Protein AF-A0A8T0LH02-F1 (afdb_monomer_lite)

Sequence (135 aa):
MVDELDDLEQCGLFNRREIAKIDFLAYIEYETQLDALYELRKMSVAREFRNQGNKKLKKSKIRENGRMKTALTKVIRFHRKVSGVWIYAAAWEFDRNFNVVAARALMKEGLRVCPTSKDFWVEYLRVELTYLIIS

Organism: Phaseolus angularis (NCBI:txid3914)

InterPro domains:
  IPR011990 Tetratricopeptide-like helical domain superfamily [G3DSA:1.25.40.10] (9-132)
  IPR011990 Tetratricopeptide-like helical domain superfamily [SSF48452] (46-129)
  IPR013949 U3 small nucleolar RNA-associated protein 6 [PTHR23271] (61-132)

Foldseek 3Di:
DVVVLVVVVVVVPDDPVVSVVVVVVVVVVVVVVVVVVVVVVVVVVVVVVVVVVVVVVVVVLVVVVVVVLVVLVVVCVVPVQDLVSLLVNLVCCCPRVVNLVVSLVSLVSSCVRHVPDPVSVVSNVVSVVVVVVVD

Structure (mmCIF, N/CA/C/O backbone):
data_AF-A0A8T0LH02-F1
#
_entry.id   AF-A0A8T0LH02-F1
#
loop_
_atom_site.group_PDB
_atom_site.id
_atom_site.type_symbol
_atom_site.label_atom_id
_atom_site.label_alt_id
_atom_site.label_comp_id
_atom_site.label_asym_id
_atom_site.label_entity_id
_atom_site.label_seq_id
_atom_site.pdbx_PDB_ins_code
_atom_site.Cartn_x
_atom_site.Cartn_y
_atom_site.Cartn_z
_atom_site.occu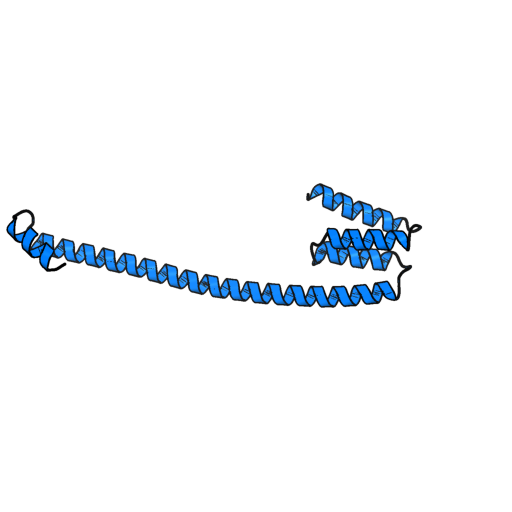pancy
_atom_site.B_iso_or_equiv
_atom_site.auth_seq_id
_atom_site.auth_comp_id
_atom_site.auth_asym_id
_atom_site.auth_atom_id
_atom_site.pdbx_PDB_model_num
ATOM 1 N N . MET A 1 1 ? -26.889 -3.557 54.354 1.00 48.12 1 MET A N 1
ATOM 2 C CA . MET A 1 1 ? -27.966 -2.768 53.720 1.00 48.12 1 MET A CA 1
ATOM 3 C C . MET A 1 1 ? -29.240 -2.844 54.548 1.00 48.12 1 MET A C 1
ATOM 5 O O . MET A 1 1 ? -29.766 -1.792 54.843 1.00 48.12 1 MET A O 1
ATOM 9 N N . VAL A 1 2 ? -29.685 -4.020 55.017 1.00 48.19 2 VAL A N 1
ATOM 10 C CA . VAL A 1 2 ? -30.816 -4.117 55.974 1.00 48.19 2 VAL A CA 1
ATOM 11 C C . VAL A 1 2 ? -30.504 -3.412 57.308 1.00 48.19 2 VAL A C 1
ATOM 13 O O . VAL A 1 2 ? -31.352 -2.706 57.833 1.00 48.19 2 VAL A O 1
ATOM 16 N N . ASP A 1 3 ? -29.255 -3.496 57.779 1.00 50.38 3 ASP A N 1
ATOM 17 C CA . ASP A 1 3 ? -28.844 -2.917 59.070 1.00 50.38 3 ASP A CA 1
ATOM 18 C C . ASP A 1 3 ? -28.763 -1.373 59.090 1.00 50.38 3 ASP A C 1
ATOM 20 O O . ASP A 1 3 ? -28.732 -0.786 60.160 1.00 50.38 3 ASP A O 1
ATOM 24 N N . GLU A 1 4 ? -28.747 -0.696 57.933 1.00 56.28 4 GLU A N 1
ATOM 25 C CA . GLU A 1 4 ? -28.691 0.783 57.851 1.00 56.28 4 GLU A CA 1
ATOM 26 C C . GLU A 1 4 ? -30.092 1.427 57.800 1.00 56.28 4 GLU A C 1
ATOM 28 O O . GLU A 1 4 ? -30.233 2.639 57.958 1.00 56.28 4 GLU A O 1
ATOM 33 N N . LEU A 1 5 ? -31.138 0.625 57.568 1.00 50.34 5 LEU A N 1
ATOM 34 C CA . LEU A 1 5 ? -32.520 1.074 57.366 1.00 50.34 5 LEU A CA 1
ATOM 35 C C . LEU A 1 5 ? -33.349 1.058 58.660 1.00 50.34 5 LEU A C 1
ATOM 37 O O . LEU A 1 5 ? -34.207 1.926 58.833 1.00 50.34 5 LEU A O 1
ATOM 41 N N . ASP A 1 6 ? -33.040 0.148 59.589 1.00 54.81 6 ASP A N 1
ATOM 42 C CA . ASP A 1 6 ? -33.665 0.102 60.920 1.00 54.81 6 ASP A CA 1
ATOM 43 C C . ASP A 1 6 ? -33.281 1.336 61.770 1.00 54.81 6 ASP A C 1
ATOM 45 O O . ASP A 1 6 ? -34.121 1.899 62.479 1.00 54.81 6 ASP A O 1
ATOM 49 N N . ASP A 1 7 ? -32.051 1.841 61.612 1.00 55.66 7 ASP A N 1
ATOM 50 C CA . ASP A 1 7 ? -31.554 3.048 62.292 1.00 55.66 7 ASP A CA 1
ATOM 51 C C . ASP A 1 7 ? -32.260 4.338 61.812 1.00 55.66 7 ASP A C 1
ATOM 53 O O . ASP A 1 7 ? -32.453 5.292 62.578 1.00 55.66 7 ASP A O 1
ATOM 57 N N . LEU A 1 8 ? -32.691 4.375 60.544 1.00 51.47 8 LEU A N 1
ATOM 58 C CA . LEU A 1 8 ? -33.387 5.515 59.930 1.00 51.47 8 LEU A CA 1
ATOM 59 C C . LEU A 1 8 ? -34.877 5.581 60.306 1.00 51.47 8 LEU A C 1
ATOM 61 O O . LEU A 1 8 ? -35.435 6.680 60.388 1.00 51.47 8 LEU A O 1
ATOM 65 N N . GLU A 1 9 ? -35.510 4.437 60.587 1.00 53.31 9 GLU A N 1
ATOM 66 C CA . GLU A 1 9 ? -36.893 4.365 61.080 1.00 53.31 9 GLU A CA 1
ATOM 67 C C . GLU A 1 9 ? -36.979 4.792 62.564 1.00 53.31 9 GLU A C 1
ATOM 69 O O . GLU A 1 9 ? -37.936 5.457 62.970 1.00 53.31 9 GLU A O 1
ATOM 74 N N . GLN A 1 10 ? -35.937 4.520 63.365 1.00 55.19 10 GLN A N 1
ATOM 75 C CA . GLN A 1 10 ? -35.861 4.894 64.788 1.00 55.19 10 GLN A CA 1
ATOM 76 C C . GLN A 1 10 ? -35.607 6.388 65.051 1.00 55.19 10 GLN A C 1
ATOM 78 O O . GLN A 1 10 ? -36.024 6.902 66.091 1.00 55.19 10 GLN A O 1
ATOM 83 N N . CYS A 1 11 ? -34.986 7.110 64.114 1.00 55.00 11 CYS A N 1
ATOM 84 C CA . CYS A 1 11 ? -34.722 8.550 64.244 1.00 55.00 11 CYS A CA 1
ATOM 85 C C . CYS A 1 11 ? -35.913 9.451 63.844 1.00 55.00 11 CYS A C 1
ATOM 87 O O . CYS A 1 11 ? -35.822 10.672 63.968 1.00 55.00 11 CYS A O 1
ATOM 89 N N . GLY A 1 12 ? -37.027 8.881 63.358 1.00 51.78 12 GLY A N 1
ATOM 90 C CA . GLY A 1 12 ? -38.260 9.621 63.041 1.00 51.78 12 GLY A CA 1
ATOM 91 C C . GLY A 1 12 ? -38.178 10.560 61.828 1.00 51.78 12 GLY A C 1
ATOM 92 O O . GLY A 1 12 ? -39.025 11.439 61.680 1.00 51.78 12 GLY A O 1
ATOM 93 N N . LEU A 1 13 ? -37.169 10.394 60.967 1.00 52.19 13 LEU A N 1
ATOM 94 C CA . LEU A 1 13 ? -36.912 11.260 59.809 1.00 52.19 13 LEU A CA 1
ATOM 95 C C . LEU A 1 13 ? -37.729 10.886 58.558 1.00 52.19 13 LEU A C 1
ATOM 97 O O . LEU A 1 13 ? -37.943 11.753 57.715 1.00 52.19 13 LEU A O 1
ATOM 101 N N . PHE A 1 14 ? -38.207 9.640 58.447 1.00 49.88 14 PHE A N 1
ATOM 102 C CA . PHE A 1 14 ? -39.003 9.152 57.312 1.00 49.88 14 PHE A CA 1
ATOM 103 C C . PHE A 1 14 ? -40.064 8.129 57.743 1.00 49.88 14 PHE A C 1
ATOM 105 O O . PHE A 1 14 ? -39.878 7.365 58.686 1.00 49.88 14 PHE A O 1
ATOM 112 N N . ASN A 1 15 ? -41.195 8.104 57.036 1.00 58.31 15 ASN A N 1
ATOM 113 C CA . ASN A 1 15 ? -42.300 7.173 57.269 1.00 58.31 15 ASN A CA 1
ATOM 114 C C . ASN A 1 15 ? -42.051 5.833 56.545 1.00 58.31 15 ASN A C 1
ATOM 116 O O . ASN A 1 15 ? -41.467 5.812 55.464 1.00 58.31 15 ASN A O 1
ATOM 120 N N . ARG A 1 16 ? -42.596 4.711 57.035 1.00 57.03 16 ARG A N 1
ATOM 121 C CA . ARG A 1 16 ? -42.419 3.366 56.424 1.00 57.03 16 ARG A CA 1
ATOM 122 C C . ARG A 1 16 ? -42.794 3.288 54.932 1.00 57.03 16 ARG A C 1
ATOM 124 O O . ARG A 1 16 ? -42.251 2.491 54.172 1.00 57.03 16 ARG A O 1
ATOM 131 N N . ARG A 1 17 ? -43.709 4.159 54.486 1.00 58.59 17 ARG A N 1
ATOM 132 C CA . ARG A 1 17 ? -44.074 4.338 53.064 1.00 58.59 17 ARG A CA 1
ATOM 133 C C . ARG A 1 17 ? -42.995 5.033 52.231 1.00 58.59 17 ARG A C 1
ATOM 135 O O . ARG A 1 17 ? -42.919 4.788 51.033 1.00 58.59 17 ARG A O 1
ATOM 142 N N . GLU A 1 18 ? -42.234 5.942 52.822 1.00 56.59 18 GLU A N 1
ATOM 143 C CA . GLU A 1 18 ? -41.139 6.665 52.169 1.00 56.59 18 GLU A CA 1
ATOM 144 C C . GLU A 1 18 ? -39.902 5.774 52.078 1.00 56.59 18 GLU A C 1
ATOM 146 O O . GLU A 1 18 ? -39.290 5.721 51.019 1.00 56.59 18 GLU A O 1
ATOM 151 N N . ILE A 1 19 ? -39.643 4.968 53.111 1.00 60.75 19 ILE A N 1
ATOM 152 C CA . ILE A 1 19 ? -38.603 3.929 53.12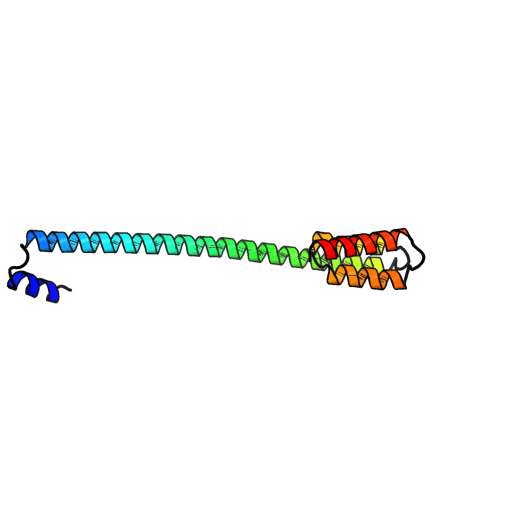6 1.00 60.75 19 ILE A CA 1
ATOM 153 C C . ILE A 1 19 ? -38.822 2.909 51.998 1.00 60.75 19 ILE A C 1
ATOM 155 O O . ILE A 1 19 ? -37.939 2.689 51.176 1.00 60.75 19 ILE A O 1
ATOM 159 N N . ALA A 1 20 ? -40.044 2.385 51.854 1.00 66.25 20 ALA A N 1
ATOM 160 C CA . ALA A 1 20 ? -40.362 1.476 50.752 1.00 66.25 20 ALA A CA 1
ATOM 161 C C . ALA A 1 20 ? -40.178 2.131 49.367 1.00 66.25 20 ALA A C 1
ATOM 163 O O . ALA A 1 20 ? -39.735 1.480 48.427 1.00 66.25 20 ALA A O 1
ATOM 164 N N . LYS A 1 21 ? -40.498 3.427 49.215 1.00 64.69 21 LYS A N 1
ATOM 165 C CA . LYS A 1 21 ? -40.252 4.162 47.959 1.00 64.69 21 LYS A CA 1
ATOM 166 C C . LYS A 1 21 ? -38.761 4.335 47.675 1.00 64.69 21 LYS A C 1
ATOM 168 O O . LYS A 1 21 ? -38.386 4.261 46.511 1.00 64.69 21 LYS A O 1
ATOM 173 N N . ILE A 1 22 ? -37.944 4.566 48.703 1.00 66.88 22 ILE A N 1
ATOM 174 C CA . ILE A 1 22 ? -36.482 4.645 48.588 1.00 66.88 22 ILE A CA 1
ATOM 175 C C . ILE A 1 22 ? -35.929 3.309 48.072 1.00 66.88 22 ILE A C 1
ATOM 177 O O . ILE A 1 22 ? -35.150 3.323 47.123 1.00 66.88 22 ILE A O 1
ATOM 181 N N . ASP A 1 23 ? -36.420 2.172 48.575 1.00 75.38 23 ASP A N 1
ATOM 182 C CA . ASP A 1 23 ? -36.040 0.841 48.071 1.00 75.38 23 ASP A CA 1
ATOM 183 C C . ASP A 1 23 ? -36.446 0.625 46.606 1.00 75.38 23 ASP A C 1
ATOM 185 O O . ASP A 1 23 ? -35.664 0.110 45.807 1.00 75.38 23 ASP A O 1
ATOM 189 N N . PHE A 1 24 ? -37.649 1.055 46.210 1.00 77.44 24 PHE A N 1
ATOM 190 C CA . PHE A 1 24 ? -38.070 0.973 44.807 1.00 77.44 24 PHE A CA 1
ATOM 191 C C . PHE A 1 24 ? -37.243 1.880 43.892 1.00 77.44 24 PHE A C 1
ATOM 193 O O . PHE A 1 24 ? -36.928 1.480 42.774 1.00 77.44 24 PHE A O 1
ATOM 200 N N . LEU A 1 25 ? -36.879 3.084 44.342 1.00 81.44 25 LEU A N 1
ATOM 201 C CA . LEU A 1 25 ? -36.004 3.983 43.588 1.00 81.44 25 LEU A CA 1
ATOM 202 C C . LEU A 1 25 ? -34.601 3.390 43.444 1.00 81.44 25 LEU A C 1
ATOM 204 O O . LEU A 1 25 ? -34.079 3.374 42.334 1.00 81.44 25 LEU A O 1
ATOM 208 N N . ALA A 1 26 ? -34.042 2.832 44.521 1.00 82.69 26 ALA A N 1
ATOM 209 C CA . ALA A 1 26 ? -32.759 2.136 44.495 1.00 82.69 26 ALA A CA 1
ATOM 210 C C . ALA A 1 26 ? -32.790 0.917 43.559 1.00 82.69 26 ALA A C 1
ATOM 212 O O . ALA A 1 26 ? -31.841 0.677 42.815 1.00 82.69 26 ALA A O 1
ATOM 213 N N . TYR A 1 27 ? -33.902 0.177 43.532 1.00 81.88 27 TYR A N 1
ATOM 214 C CA . TYR A 1 27 ? -34.098 -0.934 42.605 1.00 81.88 27 TYR A CA 1
ATOM 215 C C . TYR A 1 27 ? -34.194 -0.471 41.141 1.00 81.88 27 TYR A C 1
ATOM 217 O O . TYR A 1 27 ? -33.544 -1.047 40.274 1.00 81.88 27 TYR A O 1
ATOM 225 N N . ILE A 1 28 ? -34.939 0.601 40.848 1.00 84.81 28 ILE A N 1
ATOM 226 C CA . ILE A 1 28 ? -35.002 1.191 39.497 1.00 84.81 28 ILE A CA 1
ATOM 227 C C . ILE A 1 28 ? -33.616 1.686 39.061 1.00 84.81 28 ILE A C 1
ATOM 229 O O . ILE A 1 28 ? -33.203 1.488 37.917 1.00 84.81 28 ILE A O 1
ATOM 233 N N . GLU A 1 29 ? -32.877 2.317 39.968 1.00 88.81 29 GLU A N 1
ATOM 234 C CA . GLU A 1 29 ? -31.525 2.799 39.703 1.00 88.81 29 GLU A CA 1
ATOM 235 C C . GLU A 1 29 ? -30.549 1.636 39.451 1.00 88.81 29 GLU A C 1
ATOM 237 O O . GLU A 1 29 ? -29.738 1.692 38.528 1.00 88.81 29 GLU A O 1
ATOM 242 N N . TYR A 1 30 ? -30.692 0.526 40.176 1.00 83.69 30 TYR A N 1
ATOM 243 C CA . TYR A 1 30 ? -29.955 -0.708 39.912 1.00 83.69 30 TYR A CA 1
ATOM 244 C C . TYR A 1 30 ? -30.273 -1.300 38.530 1.00 83.69 30 TYR A C 1
ATOM 246 O O . TYR A 1 30 ? -29.352 -1.573 37.761 1.00 83.69 30 TYR A O 1
ATOM 254 N N . GLU A 1 31 ? -31.553 -1.456 38.182 1.00 83.00 31 GLU A N 1
ATOM 255 C CA . GLU A 1 31 ? -31.983 -1.999 36.883 1.00 83.00 31 GLU A CA 1
ATOM 256 C C . GLU A 1 31 ? -31.494 -1.119 35.718 1.00 83.00 31 GLU A C 1
ATOM 258 O O . GLU A 1 31 ? -30.948 -1.622 34.738 1.00 83.00 31 GLU A O 1
ATOM 263 N N . THR A 1 32 ? -31.566 0.211 35.855 1.00 89.56 32 THR A N 1
ATOM 264 C CA . THR A 1 32 ? -31.045 1.142 34.833 1.00 89.56 32 THR A CA 1
ATOM 265 C C . THR A 1 32 ? -29.523 1.065 34.663 1.00 89.56 32 THR A C 1
ATOM 267 O O . THR A 1 32 ? -29.022 1.126 33.535 1.00 89.56 32 THR A O 1
ATOM 270 N N . GLN A 1 33 ? -28.760 0.895 35.748 1.00 90.44 33 GLN A N 1
ATOM 271 C CA . GLN A 1 33 ? -27.312 0.659 35.674 1.00 90.44 33 GLN A CA 1
ATOM 272 C C . GLN A 1 33 ? -26.984 -0.699 35.035 1.00 90.44 33 GLN A C 1
ATOM 274 O O . GLN A 1 33 ? -26.009 -0.818 34.284 1.00 90.44 33 GLN A O 1
ATOM 279 N N . LEU A 1 34 ? -27.803 -1.716 35.303 1.00 82.19 34 LEU A N 1
ATOM 280 C CA . LEU A 1 34 ? -27.668 -3.046 34.721 1.00 82.19 34 LEU A CA 1
ATOM 281 C C . LEU A 1 34 ? -27.910 -3.014 33.205 1.00 82.19 34 LEU A C 1
ATOM 283 O O . LEU A 1 34 ? -27.090 -3.532 32.442 1.00 82.19 34 LEU A O 1
ATOM 287 N N . ASP A 1 35 ? -28.971 -2.339 32.764 1.00 85.81 35 ASP A N 1
ATOM 288 C CA . ASP A 1 35 ? -29.286 -2.110 31.351 1.00 85.81 35 ASP A CA 1
ATOM 289 C C . ASP A 1 35 ? -28.149 -1.371 30.630 1.00 85.81 35 ASP A C 1
ATOM 291 O O . ASP A 1 35 ? -27.728 -1.764 29.534 1.00 85.81 35 ASP A O 1
ATOM 295 N N . ALA A 1 36 ? -27.569 -0.350 31.273 1.00 90.81 36 ALA A N 1
ATOM 296 C CA . ALA A 1 36 ? -26.404 0.356 30.744 1.00 90.81 36 ALA A CA 1
ATOM 297 C C . ALA A 1 36 ? -25.199 -0.587 30.555 1.00 90.81 36 ALA A C 1
ATOM 299 O O . ALA A 1 36 ? -24.519 -0.543 29.524 1.00 90.81 36 ALA A O 1
ATOM 300 N N . LEU A 1 37 ? -24.946 -1.482 31.515 1.00 86.56 37 LEU A N 1
ATOM 301 C CA . LEU A 1 37 ? -23.871 -2.473 31.430 1.00 86.56 37 LEU A CA 1
ATOM 302 C C . LEU A 1 37 ? -24.117 -3.500 30.308 1.00 86.56 37 LEU A C 1
ATOM 304 O O . LEU A 1 37 ? -23.175 -3.880 29.599 1.00 86.56 37 LEU A O 1
ATOM 308 N N . TYR A 1 38 ? -25.368 -3.925 30.114 1.00 88.56 38 TYR A N 1
ATOM 309 C CA . TYR A 1 38 ? -25.761 -4.828 29.030 1.00 88.56 38 TYR A CA 1
ATOM 310 C C . TYR A 1 38 ? -25.495 -4.220 27.653 1.00 88.56 38 TYR A C 1
ATOM 312 O O . TYR A 1 38 ? -24.867 -4.864 26.803 1.00 88.56 38 TYR A O 1
ATOM 320 N N . GLU A 1 39 ? -25.902 -2.971 27.435 1.00 90.00 39 GLU A N 1
ATOM 321 C CA . GLU A 1 39 ? -25.680 -2.291 26.158 1.00 90.00 39 GLU A CA 1
ATOM 322 C C . GLU A 1 39 ? -24.188 -2.046 25.893 1.00 90.00 39 GLU A C 1
ATOM 324 O O . GLU A 1 39 ? -23.704 -2.301 24.785 1.00 90.00 39 GLU A O 1
ATOM 329 N N . LEU A 1 40 ? -23.403 -1.689 26.918 1.00 89.31 40 LEU A N 1
ATOM 330 C CA . LEU A 1 40 ? -21.945 -1.578 26.794 1.00 89.31 40 LEU A CA 1
ATOM 331 C C . LEU A 1 40 ? -21.294 -2.901 26.367 1.00 89.31 40 LEU A C 1
ATOM 333 O O . LEU A 1 40 ? -20.418 -2.913 25.493 1.00 89.31 40 LEU A O 1
ATOM 337 N N . ARG A 1 41 ? -21.730 -4.030 26.936 1.00 92.69 41 ARG A N 1
ATOM 338 C CA . ARG A 1 41 ? -21.223 -5.361 26.566 1.00 92.69 41 ARG A CA 1
ATOM 339 C C . ARG A 1 41 ? -21.656 -5.761 25.153 1.00 92.69 41 ARG A C 1
ATOM 341 O O . ARG A 1 41 ? -20.864 -6.315 24.393 1.00 92.69 41 ARG A O 1
ATOM 348 N N . LYS A 1 42 ? -22.882 -5.441 24.748 1.00 91.75 42 LYS A N 1
ATOM 349 C CA . LYS A 1 42 ? -23.362 -5.669 23.376 1.00 91.75 42 LYS A CA 1
ATOM 350 C C . LYS A 1 42 ? -22.550 -4.861 22.359 1.00 91.75 42 LYS A C 1
ATOM 352 O O . LYS A 1 42 ? -22.138 -5.385 21.320 1.00 91.75 42 LYS A O 1
ATOM 357 N N . MET A 1 43 ? -22.241 -3.606 22.683 1.00 90.31 43 MET A N 1
ATOM 358 C CA . MET A 1 43 ? -21.378 -2.742 21.878 1.00 90.31 43 MET A CA 1
ATOM 359 C C . MET A 1 43 ? -19.931 -3.246 21.805 1.00 90.31 43 MET A C 1
ATOM 361 O O . MET A 1 43 ? -19.317 -3.159 20.734 1.00 90.31 43 MET A O 1
ATOM 365 N N . SER A 1 44 ? -19.375 -3.767 22.907 1.00 90.88 44 SER A N 1
ATOM 366 C CA . SER A 1 44 ? -18.005 -4.294 22.936 1.00 90.88 44 SER A CA 1
ATOM 367 C C . SER A 1 44 ? -17.872 -5.522 22.039 1.00 90.88 44 SER A C 1
ATOM 369 O O . SER A 1 44 ? -17.011 -5.539 21.159 1.00 90.88 44 SER A O 1
ATOM 371 N N . VAL A 1 45 ? -18.806 -6.466 22.147 1.00 92.12 45 VAL A N 1
ATOM 372 C CA . VAL A 1 45 ? -18.884 -7.656 21.293 1.00 92.12 45 VAL A CA 1
ATOM 373 C C . VAL A 1 45 ? -19.021 -7.258 19.816 1.00 92.12 45 VAL A C 1
ATOM 375 O O . VAL A 1 45 ? -18.258 -7.722 18.966 1.00 92.12 45 VAL A O 1
ATOM 378 N N . ALA A 1 46 ? -19.911 -6.315 19.485 1.00 88.88 46 ALA A N 1
ATOM 379 C CA . ALA A 1 46 ? -20.049 -5.810 18.115 1.00 88.88 46 ALA A CA 1
ATOM 380 C C . ALA A 1 46 ? -18.764 -5.132 17.591 1.00 88.88 46 ALA A C 1
ATOM 382 O O . ALA A 1 46 ? -18.402 -5.267 16.416 1.00 88.88 46 ALA A O 1
ATOM 383 N N . ARG A 1 47 ? -18.040 -4.395 18.445 1.00 86.94 47 ARG A N 1
ATOM 384 C CA . ARG A 1 47 ? -16.739 -3.794 18.107 1.00 86.94 47 ARG A CA 1
ATOM 385 C C . ARG A 1 47 ? -15.675 -4.867 17.873 1.00 86.94 47 ARG A C 1
ATOM 387 O O . ARG A 1 47 ? -14.906 -4.731 16.924 1.00 86.94 47 ARG A O 1
ATOM 394 N N . GLU A 1 48 ? -15.643 -5.929 18.669 1.00 89.06 48 GLU A N 1
ATOM 395 C CA . GLU A 1 48 ? -14.718 -7.046 18.478 1.00 89.06 48 GLU A CA 1
ATOM 396 C C . GLU A 1 48 ? -14.952 -7.764 17.154 1.00 89.06 48 GLU A C 1
ATOM 398 O O . GLU A 1 48 ? -13.996 -7.952 16.400 1.00 89.06 48 GLU A O 1
ATOM 403 N N . PHE A 1 49 ? -16.203 -8.077 16.809 1.00 88.69 49 PHE A N 1
ATOM 404 C CA . PHE A 1 49 ? -16.533 -8.671 15.512 1.00 88.69 49 PHE A CA 1
ATOM 405 C C . PHE A 1 49 ? -16.099 -7.776 14.343 1.00 88.69 49 PHE A C 1
ATOM 407 O O . PHE A 1 49 ? -15.442 -8.253 13.412 1.00 88.69 49 PHE A O 1
ATOM 414 N N . ARG A 1 50 ? -16.364 -6.461 14.412 1.00 86.38 50 ARG A N 1
ATOM 415 C CA . ARG A 1 50 ? -15.874 -5.493 13.409 1.00 86.38 50 ARG A CA 1
ATOM 416 C C . ARG A 1 50 ? -14.348 -5.468 13.329 1.00 86.38 50 ARG A C 1
ATOM 418 O O . ARG A 1 50 ? -13.783 -5.486 12.237 1.00 86.38 50 ARG A O 1
ATOM 425 N N . ASN A 1 51 ? -13.664 -5.478 14.470 1.00 88.81 51 ASN A N 1
ATOM 426 C CA . ASN A 1 51 ? -12.205 -5.488 14.526 1.00 88.81 51 ASN A CA 1
ATOM 427 C C . ASN A 1 51 ? -11.619 -6.783 13.954 1.00 88.81 51 ASN A C 1
ATOM 429 O O . ASN A 1 51 ? -10.627 -6.733 13.229 1.00 88.81 51 ASN A O 1
ATOM 433 N N . GLN A 1 52 ? -12.224 -7.937 14.237 1.00 88.00 52 GLN A N 1
ATOM 434 C CA . GLN A 1 52 ? -11.831 -9.221 13.658 1.00 88.00 52 GLN A CA 1
ATOM 435 C C . GLN A 1 52 ? -12.031 -9.233 12.137 1.00 88.00 52 GLN A C 1
ATOM 437 O O . GLN A 1 52 ? -11.129 -9.658 11.412 1.00 88.00 52 GLN A O 1
ATOM 442 N N . GLY A 1 53 ? -13.161 -8.712 11.646 1.00 85.31 53 GLY A N 1
ATOM 443 C CA . GLY A 1 53 ? -13.414 -8.523 10.214 1.00 85.31 53 GLY A CA 1
ATOM 444 C C . GLY A 1 53 ? -12.347 -7.647 9.553 1.00 85.31 53 GLY A C 1
ATOM 445 O O . GLY A 1 53 ? -11.693 -8.071 8.597 1.00 85.31 53 GLY A O 1
ATOM 446 N N . ASN A 1 54 ? -12.067 -6.479 10.136 1.00 88.12 54 ASN A N 1
ATOM 447 C CA . ASN A 1 54 ? -11.027 -5.566 9.658 1.00 88.12 54 ASN A CA 1
ATOM 448 C C . ASN A 1 54 ? -9.626 -6.198 9.692 1.00 88.12 54 ASN A C 1
ATOM 450 O O . ASN A 1 54 ? -8.847 -6.016 8.755 1.00 88.12 54 ASN A O 1
ATOM 454 N N . LYS A 1 55 ? -9.289 -6.977 10.731 1.00 86.44 55 LYS A N 1
ATOM 455 C CA . LYS A 1 55 ? -8.015 -7.718 10.816 1.00 86.44 55 LYS A CA 1
ATOM 456 C C . LYS A 1 55 ? -7.880 -8.735 9.679 1.00 86.44 55 LYS A C 1
ATOM 458 O O . LYS A 1 55 ? -6.825 -8.799 9.047 1.00 86.44 55 LYS A O 1
ATOM 463 N N . LYS A 1 56 ? -8.934 -9.505 9.385 1.00 86.25 56 LYS A N 1
ATOM 464 C CA . LYS A 1 56 ? -8.944 -10.467 8.268 1.00 86.25 56 LYS A CA 1
ATOM 465 C C . LYS A 1 56 ? -8.765 -9.762 6.920 1.00 86.25 56 LYS A C 1
ATOM 467 O O . LYS A 1 56 ? -7.934 -10.196 6.121 1.00 86.25 56 LYS A O 1
ATOM 472 N N . LEU A 1 57 ? -9.468 -8.648 6.703 1.00 84.56 57 LEU A N 1
ATOM 473 C CA . LEU A 1 57 ? -9.364 -7.853 5.476 1.00 84.56 57 LEU A CA 1
ATOM 474 C C . LEU A 1 57 ? -7.944 -7.298 5.277 1.00 84.56 57 LEU A C 1
ATOM 476 O O . LEU A 1 57 ? -7.345 -7.497 4.218 1.00 84.56 57 LEU A O 1
ATOM 480 N N . LYS A 1 58 ? -7.358 -6.700 6.326 1.00 84.62 58 LYS A N 1
ATOM 481 C CA . LYS A 1 58 ? -5.961 -6.231 6.318 1.00 84.62 58 LYS A CA 1
ATOM 482 C C . LYS A 1 58 ? -4.987 -7.364 5.979 1.00 84.62 58 LYS A C 1
ATOM 484 O O . LYS A 1 58 ? -4.105 -7.181 5.143 1.00 84.62 58 LYS A O 1
ATOM 489 N N . LYS A 1 59 ? -5.173 -8.559 6.557 1.00 86.12 59 LYS A N 1
ATOM 490 C CA . LYS A 1 59 ? -4.332 -9.734 6.270 1.00 86.12 59 LYS A CA 1
ATOM 491 C C . LYS A 1 59 ? -4.425 -10.183 4.805 1.00 86.12 59 LYS A C 1
ATOM 493 O O . LYS A 1 59 ? -3.393 -10.507 4.218 1.00 86.12 59 LYS A O 1
ATOM 498 N N . SER A 1 60 ? -5.620 -10.191 4.200 1.00 85.94 60 SER A N 1
ATOM 499 C CA . SER A 1 60 ? -5.761 -10.525 2.769 1.00 85.94 60 SER A CA 1
ATOM 500 C C . SER A 1 60 ? -5.035 -9.514 1.889 1.00 85.94 60 SER A C 1
ATOM 502 O O . SER A 1 60 ? -4.268 -9.908 1.011 1.00 85.94 60 SER A O 1
ATOM 504 N N . LYS A 1 61 ? -5.197 -8.219 2.187 1.00 85.44 61 LYS A N 1
ATOM 505 C CA . LYS A 1 61 ? -4.578 -7.140 1.416 1.00 85.44 61 LYS A CA 1
ATOM 506 C C . LYS A 1 61 ? -3.050 -7.218 1.423 1.00 85.44 61 LYS A C 1
ATOM 508 O O . LYS A 1 61 ? -2.423 -7.119 0.374 1.00 85.44 61 LYS A O 1
ATOM 513 N N . ILE A 1 62 ? -2.448 -7.486 2.584 1.00 84.62 62 ILE A N 1
ATOM 514 C CA . ILE A 1 62 ? -0.992 -7.680 2.711 1.00 84.62 62 ILE A CA 1
ATOM 515 C C . ILE A 1 62 ? -0.518 -8.854 1.842 1.00 84.62 62 ILE A C 1
ATOM 517 O O . ILE A 1 62 ? 0.498 -8.756 1.153 1.00 84.62 62 ILE A O 1
ATOM 521 N N . ARG A 1 63 ? -1.267 -9.964 1.833 1.00 84.69 63 ARG A N 1
ATOM 522 C CA . ARG A 1 63 ? -0.939 -11.146 1.025 1.00 84.69 63 ARG A CA 1
ATOM 523 C C . ARG A 1 63 ? -1.017 -10.857 -0.475 1.00 84.69 63 ARG A C 1
ATOM 525 O O . ARG A 1 63 ? -0.151 -11.307 -1.223 1.00 84.69 63 ARG A O 1
ATOM 532 N N . GLU A 1 64 ? -2.037 -10.129 -0.917 1.00 84.81 64 GLU A N 1
ATOM 533 C CA . GLU A 1 64 ? -2.188 -9.700 -2.313 1.00 84.81 64 GLU A CA 1
ATOM 534 C C . GLU A 1 64 ? -1.036 -8.788 -2.747 1.00 84.81 64 GLU A C 1
ATOM 536 O O . GLU A 1 64 ? -0.403 -9.054 -3.772 1.00 84.81 64 GLU A O 1
ATOM 541 N N . ASN A 1 65 ? -0.693 -7.789 -1.928 1.00 88.25 65 ASN A N 1
ATOM 542 C CA . ASN A 1 65 ? 0.426 -6.888 -2.199 1.00 88.25 65 ASN A CA 1
ATOM 543 C C . ASN A 1 65 ? 1.756 -7.661 -2.295 1.00 88.25 65 ASN A C 1
ATOM 545 O O . ASN A 1 65 ? 2.556 -7.415 -3.198 1.00 88.25 65 ASN A O 1
ATOM 549 N N . GLY A 1 66 ? 1.967 -8.660 -1.430 1.00 89.31 66 GLY A N 1
ATOM 550 C CA . GLY A 1 66 ? 3.148 -9.525 -1.482 1.00 89.31 66 GLY A CA 1
ATOM 551 C C . GLY A 1 66 ? 3.280 -10.293 -2.802 1.00 89.31 66 GLY A C 1
ATOM 552 O O . GLY A 1 66 ? 4.353 -10.303 -3.405 1.00 89.31 66 GLY A O 1
ATOM 553 N N . ARG A 1 67 ? 2.188 -10.890 -3.303 1.00 90.00 67 ARG A N 1
ATOM 554 C CA . ARG A 1 67 ? 2.195 -11.612 -4.591 1.00 90.00 67 ARG A CA 1
ATOM 555 C C . ARG A 1 67 ? 2.570 -10.686 -5.742 1.00 90.00 67 ARG A C 1
ATOM 557 O O . ARG A 1 67 ? 3.461 -11.017 -6.523 1.00 90.00 67 ARG A O 1
ATOM 564 N N . MET A 1 68 ? 1.948 -9.513 -5.813 1.00 90.12 68 MET A N 1
ATOM 565 C CA . MET A 1 68 ? 2.212 -8.564 -6.891 1.00 90.12 68 MET A CA 1
ATOM 566 C C . MET A 1 68 ? 3.655 -8.049 -6.865 1.00 90.12 68 MET A C 1
ATOM 568 O O . MET A 1 68 ? 4.322 -8.047 -7.897 1.00 90.12 68 MET A O 1
ATOM 572 N N . LYS A 1 69 ? 4.197 -7.744 -5.680 1.00 90.50 69 LYS A N 1
ATOM 573 C CA . LYS A 1 69 ? 5.604 -7.352 -5.522 1.00 90.50 69 LYS A CA 1
ATOM 574 C C . LYS A 1 69 ? 6.570 -8.415 -6.052 1.00 90.50 69 LYS A C 1
ATOM 576 O O . LYS A 1 69 ? 7.534 -8.089 -6.747 1.00 90.50 69 LYS A O 1
ATOM 581 N N . THR A 1 70 ? 6.303 -9.696 -5.781 1.00 92.75 70 THR A N 1
ATOM 582 C CA . THR A 1 70 ? 7.133 -10.789 -6.322 1.00 92.75 70 THR A CA 1
ATOM 583 C C . THR A 1 70 ? 7.023 -10.910 -7.842 1.00 92.75 70 THR A C 1
ATOM 585 O O . THR A 1 70 ? 8.035 -11.151 -8.500 1.00 92.75 70 THR A O 1
ATOM 588 N N . ALA A 1 71 ? 5.831 -10.706 -8.413 1.00 93.69 71 ALA A N 1
ATOM 589 C CA . ALA A 1 71 ? 5.621 -10.727 -9.858 1.00 93.69 71 ALA A CA 1
ATOM 590 C C . ALA A 1 71 ? 6.359 -9.568 -10.545 1.00 93.69 71 ALA A C 1
ATOM 592 O O . ALA A 1 71 ? 7.167 -9.811 -11.437 1.00 93.69 71 ALA A O 1
ATOM 593 N N . LEU A 1 72 ? 6.179 -8.334 -10.065 1.00 91.31 72 LEU A N 1
ATOM 594 C CA . LEU A 1 72 ? 6.862 -7.145 -10.585 1.00 91.31 72 LEU A CA 1
ATOM 595 C C . LEU A 1 72 ? 8.384 -7.282 -10.509 1.00 91.31 72 LEU A C 1
ATOM 597 O O . LEU A 1 72 ? 9.080 -6.993 -11.479 1.00 91.31 72 LEU A O 1
ATOM 601 N N . THR A 1 73 ? 8.904 -7.817 -9.402 1.00 92.06 73 THR A N 1
ATOM 602 C CA . THR A 1 73 ? 10.346 -8.068 -9.257 1.00 92.06 73 THR A CA 1
ATOM 603 C C . THR A 1 73 ? 10.854 -9.033 -10.333 1.00 92.06 73 THR A C 1
ATOM 605 O O . THR A 1 73 ? 11.916 -8.807 -10.906 1.00 92.06 73 THR A O 1
ATOM 608 N N . LYS A 1 74 ? 10.104 -10.097 -10.655 1.00 94.25 74 LYS A N 1
ATOM 609 C CA . LYS A 1 74 ? 10.468 -11.021 -11.742 1.00 94.25 74 LYS A CA 1
ATOM 610 C C . LYS A 1 74 ? 10.432 -10.327 -13.105 1.00 94.25 74 LYS A C 1
ATOM 612 O O . LYS A 1 74 ? 11.382 -10.469 -13.866 1.00 94.25 74 LYS A O 1
ATOM 617 N N . VAL A 1 75 ? 9.393 -9.542 -13.391 1.00 94.19 75 VAL A N 1
ATOM 618 C CA . VAL A 1 75 ? 9.253 -8.819 -14.669 1.00 94.19 75 VAL A CA 1
ATOM 619 C C . VAL A 1 75 ? 10.410 -7.835 -14.873 1.00 94.19 75 VAL A C 1
ATOM 621 O O . VAL A 1 75 ? 11.034 -7.838 -15.931 1.00 94.19 75 VAL A O 1
ATOM 624 N N . ILE A 1 76 ? 10.769 -7.063 -13.842 1.00 92.62 76 ILE A N 1
ATOM 625 C CA . ILE A 1 76 ? 11.905 -6.126 -13.880 1.00 92.62 76 ILE A CA 1
ATOM 626 C C . ILE A 1 76 ? 13.232 -6.857 -14.137 1.00 92.62 76 ILE A C 1
ATOM 628 O O . ILE A 1 76 ? 14.106 -6.332 -14.828 1.00 92.62 76 ILE A O 1
ATOM 632 N N . ARG A 1 77 ? 13.400 -8.079 -13.608 1.00 90.75 77 ARG A N 1
ATOM 633 C CA . ARG A 1 77 ? 14.611 -8.882 -13.850 1.00 90.75 77 ARG A CA 1
ATOM 634 C C . ARG A 1 77 ? 14.755 -9.288 -15.316 1.00 90.75 77 ARG A C 1
ATOM 636 O O . ARG A 1 77 ? 15.874 -9.253 -15.816 1.00 90.75 77 ARG A O 1
ATOM 643 N N . PHE A 1 78 ? 13.662 -9.641 -15.991 1.00 91.88 78 PHE A N 1
ATOM 644 C CA . PHE A 1 78 ? 13.694 -10.021 -17.409 1.00 91.88 78 PHE A CA 1
ATOM 645 C C . PHE A 1 78 ? 13.742 -8.808 -18.351 1.00 91.88 78 PHE A C 1
ATOM 647 O O . PHE A 1 78 ? 14.475 -8.825 -19.336 1.00 91.88 78 PHE A O 1
ATOM 654 N N . HIS A 1 79 ? 13.023 -7.727 -18.033 1.00 88.94 79 HIS A N 1
ATOM 655 C CA . HIS A 1 79 ? 12.865 -6.557 -18.907 1.00 88.94 79 HIS A CA 1
ATOM 656 C C . HIS A 1 79 ? 13.471 -5.283 -18.312 1.00 88.94 79 HIS A C 1
ATOM 658 O O . HIS A 1 79 ? 12.825 -4.242 -18.212 1.00 88.94 79 HIS A O 1
ATOM 664 N N . ARG A 1 80 ? 14.753 -5.342 -17.938 1.00 87.50 80 ARG A N 1
ATOM 665 C CA . ARG A 1 80 ? 15.413 -4.256 -17.198 1.00 87.50 80 ARG A CA 1
ATOM 666 C C . ARG A 1 80 ? 15.575 -2.948 -17.985 1.00 87.50 80 ARG A C 1
ATOM 668 O O . ARG A 1 80 ? 15.604 -1.886 -17.375 1.00 87.50 80 ARG A O 1
ATOM 675 N N . LYS A 1 81 ? 15.689 -3.019 -19.317 1.00 87.62 81 LYS A N 1
ATOM 676 C CA . LYS A 1 81 ? 15.917 -1.858 -20.206 1.00 87.62 81 LYS A CA 1
ATOM 677 C C . LYS A 1 81 ? 14.634 -1.140 -20.648 1.00 87.62 81 LYS A C 1
ATOM 679 O O . LYS A 1 81 ? 14.712 -0.138 -21.348 1.00 87.62 81 LYS A O 1
ATOM 684 N N . VAL A 1 82 ? 13.459 -1.664 -20.293 1.00 91.06 82 VAL A N 1
ATOM 685 C CA . VAL A 1 82 ? 12.173 -1.101 -20.719 1.00 91.06 82 VAL A CA 1
ATOM 686 C C . VAL A 1 82 ? 11.657 -0.166 -19.631 1.00 91.06 82 VAL A C 1
ATOM 688 O O . VAL A 1 82 ? 11.207 -0.623 -18.582 1.00 91.06 82 VAL A O 1
ATOM 691 N N . SER A 1 83 ? 11.689 1.144 -19.882 1.00 90.12 83 SER A N 1
ATOM 692 C CA . SER A 1 83 ? 11.240 2.171 -18.929 1.00 90.12 83 SER A CA 1
ATOM 693 C C . SER A 1 83 ? 9.780 1.990 -18.494 1.00 90.12 83 SER A C 1
ATOM 695 O O . SER A 1 83 ? 9.472 2.147 -17.315 1.00 90.12 83 SER A O 1
ATOM 697 N N . GLY A 1 84 ? 8.891 1.561 -19.396 1.00 91.12 84 GLY A N 1
ATOM 698 C CA . GLY A 1 84 ? 7.473 1.325 -19.087 1.00 91.12 84 GLY A CA 1
ATOM 699 C C . GLY A 1 84 ? 7.227 0.299 -17.973 1.00 91.12 84 GLY A C 1
ATOM 700 O O . GLY A 1 84 ? 6.323 0.477 -17.160 1.00 91.12 84 GLY A O 1
ATOM 701 N N . VAL A 1 85 ? 8.069 -0.736 -17.868 1.00 92.81 85 VAL A N 1
ATOM 702 C CA . VAL A 1 85 ? 7.961 -1.749 -16.801 1.00 92.81 85 VAL A CA 1
ATOM 703 C C . VAL A 1 85 ? 8.246 -1.127 -15.435 1.00 92.81 85 VAL A C 1
ATOM 705 O O . VAL A 1 85 ? 7.549 -1.407 -14.460 1.00 92.81 85 VAL A O 1
ATOM 708 N N . TRP A 1 86 ? 9.253 -0.258 -15.370 1.00 93.12 86 TRP A N 1
ATOM 709 C CA . TRP A 1 86 ? 9.616 0.461 -14.154 1.00 93.12 86 TRP A CA 1
ATOM 710 C C . TRP A 1 86 ? 8.547 1.479 -13.747 1.00 93.12 86 TRP A C 1
ATOM 712 O O . TRP A 1 86 ? 8.229 1.561 -12.562 1.00 93.12 86 TRP A O 1
ATOM 722 N N . ILE A 1 87 ? 7.960 2.199 -14.712 1.00 92.75 87 ILE A N 1
ATOM 723 C CA . ILE A 1 87 ? 6.852 3.140 -14.465 1.00 92.75 87 ILE A CA 1
ATOM 724 C C . ILE A 1 87 ? 5.666 2.385 -13.877 1.00 92.75 87 ILE A C 1
ATOM 726 O O . ILE A 1 87 ? 5.159 2.769 -12.830 1.00 92.75 87 ILE A O 1
ATOM 730 N N . TYR A 1 88 ? 5.269 1.270 -14.496 1.00 92.81 88 TYR A N 1
ATOM 731 C CA . TYR A 1 88 ? 4.151 0.464 -14.013 1.00 92.81 88 TYR A CA 1
ATOM 732 C C . TYR A 1 88 ? 4.392 -0.075 -12.596 1.00 92.81 88 TYR A C 1
ATOM 734 O O . TYR A 1 88 ? 3.505 -0.013 -11.746 1.00 92.81 88 TYR A O 1
ATOM 742 N N . ALA A 1 89 ? 5.600 -0.571 -12.316 1.00 93.44 89 ALA A N 1
ATOM 743 C CA . ALA A 1 89 ? 5.948 -1.068 -10.990 1.00 93.44 89 ALA A CA 1
ATOM 744 C C . ALA A 1 89 ? 5.919 0.040 -9.922 1.00 93.44 89 ALA A C 1
ATOM 746 O O . ALA A 1 89 ? 5.388 -0.174 -8.833 1.00 93.44 89 ALA A O 1
ATOM 747 N N . ALA A 1 90 ? 6.456 1.222 -10.237 1.00 92.88 90 ALA A N 1
ATOM 748 C CA . ALA A 1 90 ? 6.452 2.370 -9.336 1.00 92.88 90 ALA A CA 1
ATOM 749 C C . ALA A 1 90 ? 5.039 2.937 -9.119 1.00 92.88 90 ALA A C 1
ATOM 751 O O . ALA A 1 90 ? 4.664 3.195 -7.978 1.00 92.88 90 ALA A O 1
ATOM 752 N N . ALA A 1 91 ? 4.240 3.057 -10.183 1.00 92.06 91 ALA A N 1
ATOM 753 C CA . ALA A 1 91 ? 2.841 3.475 -10.112 1.00 92.06 91 ALA A CA 1
ATOM 754 C C . ALA A 1 91 ? 2.017 2.513 -9.248 1.00 92.06 91 ALA A C 1
ATOM 756 O O . ALA A 1 91 ? 1.240 2.941 -8.401 1.00 92.06 91 ALA A O 1
ATOM 757 N N . TRP A 1 92 ? 2.245 1.201 -9.374 1.00 93.12 92 TRP A N 1
ATOM 758 C CA . TRP A 1 92 ? 1.582 0.220 -8.518 1.00 93.12 92 TRP A CA 1
ATOM 759 C C . TRP A 1 92 ? 1.950 0.382 -7.032 1.00 93.12 92 TRP A C 1
ATOM 761 O O . TRP A 1 92 ? 1.064 0.346 -6.173 1.00 93.12 92 TRP A O 1
ATOM 771 N N . GLU A 1 93 ? 3.233 0.585 -6.710 1.00 91.00 93 GLU A N 1
ATOM 772 C CA . GLU A 1 93 ? 3.674 0.838 -5.327 1.00 91.00 93 GLU A CA 1
ATOM 773 C C . GLU A 1 93 ? 3.090 2.150 -4.765 1.00 91.00 93 GLU A C 1
ATOM 775 O O . GLU A 1 93 ? 2.741 2.209 -3.584 1.00 91.00 93 GLU A O 1
ATOM 780 N N . PHE A 1 94 ? 2.922 3.175 -5.606 1.00 89.25 94 PHE A N 1
ATOM 781 C CA . PHE A 1 94 ? 2.327 4.458 -5.229 1.00 89.25 94 PHE A CA 1
ATOM 782 C C . PHE A 1 94 ? 0.805 4.358 -5.016 1.00 89.25 94 PHE A C 1
ATOM 784 O O . PHE A 1 94 ? 0.328 4.626 -3.916 1.00 89.25 94 PHE A O 1
ATOM 791 N N . ASP A 1 95 ? 0.049 3.883 -6.009 1.00 87.75 95 ASP A N 1
ATOM 792 C CA . ASP A 1 95 ? -1.422 3.897 -5.988 1.00 87.75 95 ASP A CA 1
ATOM 793 C C . ASP A 1 95 ? -2.034 2.791 -5.120 1.00 87.75 95 ASP A C 1
ATOM 795 O O . ASP A 1 95 ? -3.079 2.969 -4.494 1.00 87.75 95 ASP A O 1
ATOM 799 N N . ARG A 1 96 ? -1.441 1.588 -5.131 1.00 86.25 96 ARG A N 1
ATOM 800 C CA . ARG A 1 96 ? -2.046 0.394 -4.505 1.00 86.25 96 ARG A CA 1
ATOM 801 C C . ARG A 1 96 ? -1.426 0.043 -3.165 1.00 86.25 96 ARG A C 1
ATOM 803 O O . ARG A 1 96 ? -2.135 -0.490 -2.305 1.00 86.25 96 ARG A O 1
ATOM 810 N N . ASN A 1 97 ? -0.127 0.281 -3.002 1.00 85.56 97 ASN A N 1
ATOM 811 C CA . ASN A 1 97 ? 0.589 0.005 -1.758 1.00 85.56 97 ASN A CA 1
ATOM 812 C C . ASN A 1 97 ? 0.776 1.262 -0.891 1.00 85.56 97 ASN A C 1
ATOM 814 O O . ASN A 1 97 ? 1.196 1.123 0.256 1.00 85.56 97 ASN A O 1
ATOM 818 N N . PHE A 1 98 ? 0.454 2.456 -1.414 1.00 86.19 98 PHE A N 1
ATOM 819 C CA . PHE A 1 98 ? 0.662 3.753 -0.752 1.00 86.19 98 PHE A CA 1
ATOM 820 C C . PHE A 1 98 ? 2.079 3.906 -0.183 1.00 86.19 98 PHE A C 1
ATOM 822 O O . PHE A 1 98 ? 2.298 4.547 0.844 1.00 86.19 98 PHE A O 1
ATOM 829 N N . ASN A 1 99 ? 3.061 3.281 -0.838 1.00 88.69 99 ASN A N 1
ATOM 830 C CA . ASN A 1 99 ? 4.439 3.249 -0.379 1.00 88.69 99 ASN A CA 1
ATOM 831 C C . ASN A 1 99 ? 5.309 4.100 -1.296 1.00 88.69 99 ASN A C 1
ATOM 833 O O . ASN A 1 99 ? 5.983 3.613 -2.207 1.00 88.69 99 ASN A O 1
ATOM 837 N N . VAL A 1 100 ? 5.304 5.401 -1.019 1.00 88.62 100 VAL A N 1
ATOM 838 C CA . VAL A 1 100 ? 6.028 6.386 -1.826 1.00 88.62 100 VAL A CA 1
ATOM 839 C C . VAL A 1 100 ? 7.543 6.184 -1.751 1.00 88.62 100 VAL A C 1
ATOM 841 O O . VAL A 1 100 ? 8.246 6.363 -2.743 1.00 88.62 100 VAL A O 1
ATOM 844 N N . VAL A 1 101 ? 8.064 5.748 -0.600 1.00 90.62 101 VAL A N 1
ATOM 845 C CA . VAL A 1 101 ? 9.499 5.472 -0.422 1.00 90.62 101 VAL A CA 1
ATOM 846 C C . VAL A 1 101 ? 9.942 4.319 -1.325 1.00 90.62 101 VAL A C 1
ATOM 848 O O . VAL A 1 101 ? 10.974 4.420 -1.990 1.00 90.62 101 VAL A O 1
ATOM 851 N N . ALA A 1 102 ? 9.146 3.247 -1.402 1.00 90.88 102 ALA A N 1
ATOM 852 C CA . ALA A 1 102 ? 9.412 2.123 -2.296 1.00 90.88 102 ALA A CA 1
ATOM 853 C C . ALA A 1 102 ? 9.296 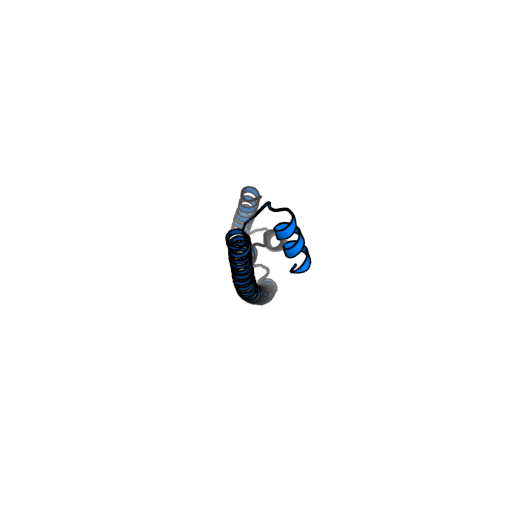2.523 -3.774 1.00 90.88 102 ALA A C 1
ATOM 855 O O . ALA A 1 102 ? 10.187 2.192 -4.556 1.00 90.88 102 ALA A O 1
ATOM 856 N N . ALA A 1 103 ? 8.255 3.278 -4.144 1.00 92.44 103 ALA A N 1
ATOM 857 C CA . ALA A 1 103 ? 8.084 3.792 -5.504 1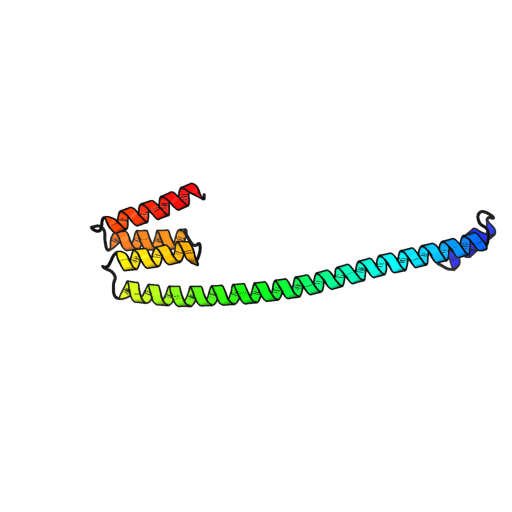.00 92.44 103 ALA A CA 1
ATOM 858 C C . ALA A 1 103 ? 9.290 4.646 -5.938 1.00 92.44 103 ALA A C 1
ATOM 860 O O . ALA A 1 103 ? 9.882 4.414 -6.993 1.00 92.44 103 ALA A O 1
ATOM 861 N N . ARG A 1 104 ? 9.740 5.559 -5.069 1.00 92.06 104 ARG A N 1
ATOM 862 C CA . ARG A 1 104 ? 10.923 6.399 -5.291 1.00 92.06 104 ARG A CA 1
ATOM 863 C C . ARG A 1 104 ? 12.200 5.572 -5.428 1.00 92.06 104 ARG A C 1
ATOM 865 O O . ARG A 1 104 ? 13.015 5.851 -6.304 1.00 92.06 104 ARG A O 1
ATOM 872 N N . ALA A 1 105 ? 12.399 4.566 -4.576 1.00 93.12 105 ALA A N 1
ATOM 873 C CA . ALA A 1 105 ? 13.563 3.686 -4.655 1.00 93.12 105 ALA A CA 1
ATOM 874 C C . ALA A 1 105 ? 13.600 2.911 -5.983 1.00 93.12 105 ALA A C 1
ATOM 876 O O . ALA A 1 105 ? 14.650 2.847 -6.623 1.00 93.12 105 ALA A O 1
ATOM 877 N N . LEU A 1 106 ? 12.451 2.388 -6.431 1.00 92.25 106 LEU A N 1
ATOM 878 C CA . LEU A 1 106 ? 12.324 1.713 -7.725 1.00 92.25 106 LEU A CA 1
ATOM 879 C C . LEU A 1 106 ? 12.621 2.652 -8.894 1.00 92.25 106 LEU A C 1
ATOM 881 O O . LEU A 1 106 ? 13.368 2.274 -9.792 1.00 92.25 106 LEU A O 1
ATOM 885 N N . MET A 1 107 ? 12.083 3.873 -8.880 1.00 92.50 107 MET A N 1
ATOM 886 C CA . MET A 1 107 ? 12.347 4.845 -9.943 1.00 92.50 107 MET A CA 1
ATOM 887 C C . MET A 1 107 ? 13.817 5.272 -9.981 1.00 92.50 107 MET A C 1
ATOM 889 O O . MET A 1 107 ? 14.407 5.311 -11.056 1.00 92.50 107 MET A O 1
ATOM 893 N N . LYS A 1 108 ? 14.445 5.515 -8.822 1.00 92.19 108 LYS A N 1
ATOM 894 C CA . LYS A 1 108 ? 15.881 5.835 -8.738 1.00 92.19 108 LYS A CA 1
ATOM 895 C C . LYS A 1 108 ? 16.756 4.709 -9.285 1.00 92.19 108 LYS A C 1
ATOM 897 O O . LYS A 1 108 ? 17.732 4.984 -9.976 1.00 92.19 108 LYS A O 1
ATOM 902 N N . GLU A 1 109 ? 16.410 3.455 -9.009 1.00 92.88 109 GLU A N 1
ATOM 903 C CA . GLU A 1 109 ? 17.119 2.310 -9.583 1.00 92.88 109 GLU A CA 1
ATOM 904 C C . GLU A 1 109 ? 16.866 2.187 -11.095 1.00 92.88 109 GLU A C 1
ATOM 906 O O . GLU A 1 109 ? 17.805 1.981 -11.862 1.00 92.88 109 GLU A O 1
ATOM 911 N N . GLY A 1 110 ? 15.627 2.406 -11.547 1.00 91.88 110 GLY A N 1
ATOM 912 C CA . GLY A 1 110 ? 15.275 2.429 -12.968 1.00 91.88 110 GLY A CA 1
ATOM 913 C C . GLY A 1 110 ? 16.020 3.512 -13.756 1.00 91.88 110 GLY A C 1
ATOM 914 O O . GLY A 1 110 ? 16.473 3.246 -14.869 1.00 91.88 110 GLY A O 1
ATOM 915 N N . LEU A 1 111 ? 16.243 4.691 -13.161 1.00 91.44 111 LEU A N 1
ATOM 916 C CA . LEU A 1 111 ? 16.994 5.799 -13.767 1.00 91.44 111 LEU A CA 1
ATOM 917 C C . LEU A 1 111 ? 18.455 5.430 -14.045 1.00 91.44 111 LEU A C 1
ATOM 919 O O . LEU A 1 111 ? 19.009 5.849 -15.059 1.00 91.44 111 LEU A O 1
ATOM 923 N N . ARG A 1 112 ? 19.070 4.607 -13.185 1.00 90.25 112 ARG A N 1
ATOM 924 C CA . ARG A 1 112 ? 20.436 4.104 -13.409 1.00 90.25 112 ARG A CA 1
ATOM 925 C C . ARG A 1 112 ? 20.517 3.183 -14.622 1.00 90.25 112 ARG A C 1
ATOM 927 O O . ARG A 1 112 ? 21.565 3.104 -15.253 1.00 90.25 112 ARG A O 1
ATOM 934 N N . VAL A 1 113 ? 19.431 2.476 -14.937 1.00 90.00 113 VAL A N 1
ATOM 935 C CA . VAL A 1 113 ? 19.388 1.530 -16.059 1.00 90.00 113 VAL A CA 1
ATOM 936 C C . VAL A 1 113 ? 18.930 2.198 -17.358 1.00 90.00 113 VAL A C 1
ATOM 938 O O . VAL A 1 113 ? 19.441 1.858 -18.424 1.00 90.00 113 VAL A O 1
ATOM 941 N N . CYS A 1 114 ? 17.984 3.140 -17.285 1.00 86.69 114 CYS A N 1
ATOM 942 C CA . CYS A 1 114 ? 17.351 3.779 -18.444 1.00 86.69 114 CYS A CA 1
ATOM 943 C C . CYS A 1 114 ? 17.459 5.319 -18.401 1.00 86.69 114 CYS A C 1
ATOM 945 O O . CYS A 1 114 ? 16.430 5.996 -18.377 1.00 86.69 114 CYS A O 1
ATOM 947 N N . PRO A 1 115 ? 18.670 5.909 -18.429 1.00 86.31 115 PRO A N 1
ATOM 948 C CA . PRO A 1 115 ? 18.832 7.361 -18.308 1.00 86.31 115 PRO A CA 1
ATOM 949 C C . PRO A 1 115 ? 18.346 8.140 -19.542 1.00 86.31 115 PRO A C 1
ATOM 951 O O . PRO A 1 115 ? 18.073 9.334 -19.453 1.00 86.31 115 PRO A O 1
ATOM 954 N N . THR A 1 116 ? 18.235 7.477 -20.695 1.00 87.06 116 THR A N 1
ATOM 955 C CA . THR A 1 116 ? 17.943 8.095 -21.998 1.00 87.06 116 THR A CA 1
ATOM 956 C C . THR A 1 116 ? 16.452 8.309 -22.277 1.00 87.06 116 THR A C 1
ATOM 958 O O . THR A 1 116 ? 16.106 9.037 -23.207 1.00 87.06 116 THR A O 1
ATOM 961 N N . SER A 1 117 ? 15.552 7.692 -21.502 1.00 90.88 117 SER A N 1
ATOM 962 C CA . SER A 1 117 ? 14.103 7.770 -21.735 1.00 90.88 117 SER A CA 1
ATOM 963 C C . SER A 1 117 ? 13.509 9.017 -21.080 1.00 90.88 117 SER A C 1
ATOM 965 O O . SER A 1 117 ? 13.436 9.103 -19.858 1.00 90.88 117 SER A O 1
ATOM 967 N N . LYS A 1 118 ? 13.049 9.976 -21.894 1.00 90.12 118 LYS A N 1
ATOM 968 C CA . LYS A 1 118 ? 12.409 11.214 -21.413 1.00 90.12 118 LYS A CA 1
ATOM 969 C C . LYS A 1 118 ? 11.114 10.939 -20.648 1.00 90.12 118 LYS A C 1
ATOM 971 O O . LYS A 1 118 ? 10.915 11.511 -19.582 1.00 90.12 118 LYS A O 1
ATOM 976 N N . ASP A 1 119 ? 10.289 10.021 -21.146 1.00 88.19 119 ASP A N 1
ATOM 977 C CA . ASP A 1 119 ? 9.009 9.661 -20.521 1.00 88.19 119 ASP A CA 1
ATOM 978 C C . ASP A 1 119 ? 9.203 9.152 -1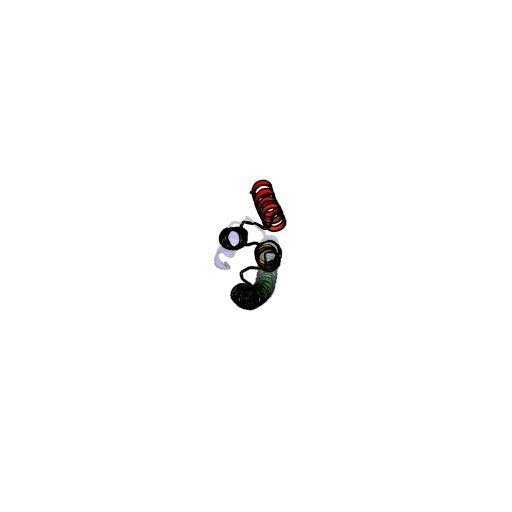9.088 1.00 88.19 119 ASP A C 1
ATOM 980 O O . ASP A 1 119 ? 8.432 9.473 -18.189 1.00 88.19 119 ASP A O 1
ATOM 984 N N . PHE A 1 120 ? 10.298 8.427 -18.845 1.00 91.25 120 PHE A N 1
ATOM 985 C CA . PHE A 1 120 ? 10.639 7.944 -17.512 1.00 91.25 120 PHE A CA 1
ATOM 986 C C . PHE A 1 120 ? 10.938 9.080 -16.524 1.00 91.25 120 PHE A C 1
ATOM 988 O O . PHE A 1 120 ? 10.502 9.039 -15.373 1.00 91.25 120 PHE A O 1
ATOM 995 N N . TRP A 1 121 ? 11.652 10.114 -16.977 1.00 91.75 121 TRP A N 1
ATOM 996 C CA . TRP A 1 121 ? 11.948 11.300 -16.173 1.00 91.75 121 TRP A CA 1
ATOM 997 C C . TRP A 1 121 ? 10.695 12.120 -15.860 1.00 91.75 121 TRP A C 1
ATOM 999 O O . TRP A 1 121 ? 10.552 12.600 -14.736 1.00 91.75 121 TRP A O 1
ATOM 1009 N N . VAL A 1 122 ? 9.779 12.255 -16.823 1.00 92.69 122 VAL A N 1
ATOM 1010 C CA . VAL A 1 122 ? 8.503 12.959 -16.619 1.00 92.69 122 VAL A CA 1
ATOM 1011 C C . VAL A 1 122 ? 7.674 12.264 -15.540 1.00 92.69 122 VAL A C 1
ATOM 1013 O O . VAL A 1 122 ? 7.189 12.923 -14.621 1.00 92.69 122 VAL A O 1
ATOM 1016 N N . GLU A 1 123 ? 7.569 10.935 -15.597 1.00 90.12 123 GLU A N 1
ATOM 1017 C CA . GLU A 1 123 ? 6.824 10.171 -14.593 1.00 90.12 123 GLU A CA 1
ATOM 1018 C C . GLU A 1 123 ? 7.481 10.220 -13.209 1.00 90.12 123 GLU A C 1
ATOM 1020 O O . GLU A 1 123 ? 6.789 10.352 -12.200 1.00 90.12 123 GLU A O 1
ATOM 1025 N N . TYR A 1 124 ? 8.815 10.206 -13.138 1.00 91.81 124 TYR A N 1
ATOM 1026 C CA . TYR A 1 124 ? 9.520 10.405 -11.871 1.00 91.81 124 TYR A CA 1
ATOM 1027 C C . TYR A 1 124 ? 9.196 11.763 -11.235 1.00 91.81 124 TYR A C 1
ATOM 1029 O O . TYR A 1 124 ? 8.864 11.831 -10.050 1.00 91.81 124 TYR A O 1
ATOM 1037 N N . LEU A 1 125 ? 9.239 12.839 -12.025 1.00 91.88 125 LEU A N 1
ATOM 1038 C CA . LEU A 1 125 ? 8.906 14.180 -11.546 1.00 91.88 125 LEU A CA 1
ATOM 1039 C C . LEU A 1 125 ? 7.442 14.284 -11.112 1.00 91.88 125 LEU A C 1
ATOM 1041 O O . LEU A 1 125 ? 7.159 14.908 -10.092 1.00 91.88 125 LEU A O 1
ATOM 1045 N N . ARG A 1 126 ? 6.516 13.642 -11.834 1.00 89.88 126 ARG A N 1
ATOM 1046 C CA . ARG A 1 126 ? 5.093 13.592 -11.464 1.00 89.88 126 ARG A CA 1
ATOM 1047 C C . ARG A 1 126 ? 4.892 12.952 -10.088 1.00 89.88 126 ARG A C 1
ATOM 1049 O O . ARG A 1 126 ? 4.181 13.516 -9.255 1.00 89.88 126 ARG A O 1
ATOM 1056 N N . VAL A 1 127 ? 5.516 11.801 -9.835 1.00 88.31 127 VAL A N 1
ATOM 1057 C CA . VAL A 1 127 ? 5.413 11.104 -8.540 1.00 88.31 127 VAL A CA 1
ATOM 1058 C C . VAL A 1 127 ? 6.021 11.945 -7.414 1.00 88.31 127 VAL A C 1
ATOM 1060 O O . VAL A 1 127 ? 5.422 12.071 -6.346 1.00 88.31 127 VAL A O 1
ATOM 1063 N N . GLU A 1 128 ? 7.173 12.569 -7.654 1.00 88.62 128 GLU A N 1
ATOM 1064 C CA . GLU A 1 128 ? 7.849 13.424 -6.673 1.00 88.62 128 GLU A CA 1
ATOM 1065 C C . GLU A 1 128 ? 7.040 14.685 -6.337 1.00 88.62 128 GLU A C 1
ATOM 1067 O O . GLU A 1 128 ? 6.895 15.038 -5.169 1.00 88.62 128 GLU A O 1
ATOM 1072 N N . LEU A 1 129 ? 6.459 15.334 -7.348 1.00 89.75 129 LEU A N 1
ATOM 1073 C CA . LEU A 1 129 ? 5.605 16.505 -7.159 1.00 89.75 129 LEU A CA 1
ATOM 1074 C C . LEU A 1 129 ? 4.362 16.147 -6.342 1.00 89.75 129 LEU A C 1
ATOM 1076 O O . LEU A 1 129 ? 4.004 16.859 -5.410 1.00 89.75 129 LEU A O 1
ATOM 1080 N N . THR A 1 130 ? 3.735 15.012 -6.653 1.00 86.81 130 THR A N 1
ATOM 1081 C CA . THR A 1 130 ? 2.566 14.531 -5.905 1.00 86.81 130 THR A CA 1
ATOM 1082 C C . THR A 1 130 ? 2.924 14.258 -4.442 1.00 86.81 130 THR A C 1
ATOM 1084 O O . THR A 1 130 ? 2.144 14.571 -3.548 1.00 86.81 130 THR A O 1
ATOM 1087 N N . TYR A 1 131 ? 4.124 13.734 -4.176 1.00 82.25 131 TYR A N 1
ATOM 1088 C CA . TYR A 1 131 ? 4.620 13.547 -2.813 1.00 82.25 131 TYR A CA 1
ATOM 1089 C C . TYR A 1 131 ? 4.798 14.870 -2.060 1.00 82.25 131 TYR A C 1
ATOM 1091 O O . TYR A 1 131 ? 4.365 14.968 -0.917 1.00 82.25 131 TYR A O 1
ATOM 1099 N N . LEU A 1 132 ? 5.394 15.884 -2.692 1.00 86.00 132 LEU A N 1
ATOM 1100 C CA . LEU A 1 132 ? 5.589 17.199 -2.071 1.00 86.00 132 LEU A CA 1
ATOM 1101 C C . LEU A 1 132 ? 4.276 17.942 -1.802 1.00 86.00 132 LEU A C 1
ATOM 1103 O O . LEU A 1 132 ? 4.232 18.767 -0.904 1.0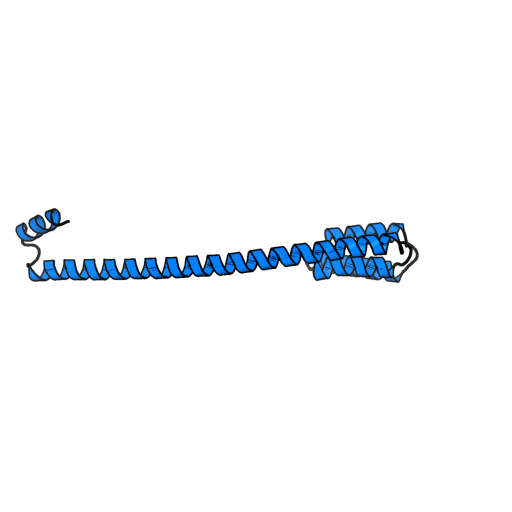0 86.00 132 LEU A O 1
ATOM 1107 N N . ILE A 1 133 ? 3.225 17.669 -2.577 1.00 87.19 133 ILE A N 1
ATOM 1108 C CA . ILE A 1 133 ? 1.901 18.280 -2.383 1.00 87.19 133 ILE A CA 1
ATOM 1109 C C . ILE A 1 133 ? 1.136 17.624 -1.222 1.00 87.19 133 ILE A C 1
ATOM 1111 O O . ILE A 1 133 ? 0.311 18.275 -0.587 1.00 87.19 133 ILE A O 1
ATOM 1115 N N . ILE A 1 134 ? 1.362 16.331 -0.975 1.00 77.94 134 ILE A N 1
ATOM 1116 C CA . ILE A 1 134 ? 0.643 15.553 0.049 1.00 77.94 134 ILE A CA 1
ATOM 1117 C C . ILE A 1 134 ? 1.381 15.557 1.403 1.00 77.94 134 ILE A C 1
ATOM 1119 O O . ILE A 1 134 ? 0.750 15.312 2.433 1.00 77.94 134 ILE A O 1
ATOM 1123 N N . SER A 1 135 ? 2.698 15.795 1.404 1.00 70.12 135 SER A N 1
ATOM 1124 C CA . SER A 1 135 ? 3.545 15.904 2.604 1.00 70.12 135 SER A CA 1
ATOM 1125 C C . SER A 1 135 ? 3.482 17.280 3.253 1.00 70.12 135 SER A C 1
ATOM 1127 O O . SER A 1 135 ? 3.812 17.305 4.461 1.00 70.12 135 SER A O 1
#

pLDDT: mean 83.24, std 12.95, range [48.12, 94.25]

Radius of gyration: 33.76 Å; chains: 1; bounding box: 64×30×87 Å

Secondary structure (DSSP, 8-state):
-GGGTHHHHHTTSS-HHHHHHHHHHHHHHHHHHHHHHHHHHHHHHHHHHHHHHHHHHHHHHHHHHHHHHHHHHHHHHH-TT-HHHHHHHHHHHHHTT--HHHHHHHHHHHHHH-TT-HHHHHHHHHHHHHHHHH-